Protein AF-A0A6L6QM80-F1 (afdb_monomer_lite)

Organism: NCBI:txid1776165

Radius of gyration: 24.48 Å; chains: 1; bounding box: 72×37×47 Å

Structure (mmCIF, N/CA/C/O backbone):
data_AF-A0A6L6QM80-F1
#
_entry.id   AF-A0A6L6QM80-F1
#
loop_
_atom_site.group_PDB
_atom_site.id
_atom_site.type_symbol
_atom_site.label_atom_id
_atom_site.label_alt_id
_atom_site.label_comp_id
_atom_site.label_asym_id
_atom_site.label_entity_id
_atom_site.label_seq_id
_atom_site.pdbx_PDB_ins_code
_atom_site.Cartn_x
_atom_site.Cartn_y
_atom_site.Cartn_z
_atom_site.occupancy
_atom_site.B_iso_or_equiv
_atom_site.auth_seq_id
_atom_site.auth_comp_id
_atom_site.auth_asym_id
_atom_site.auth_atom_id
_atom_site.pdbx_PDB_model_num
ATOM 1 N N . MET A 1 1 ? -29.386 16.792 0.864 1.00 42.66 1 MET A N 1
ATOM 2 C CA . MET A 1 1 ? -29.378 16.076 2.157 1.00 42.66 1 MET A CA 1
ATOM 3 C C . MET A 1 1 ? -28.065 15.317 2.223 1.00 42.66 1 MET A C 1
ATOM 5 O O . MET A 1 1 ? -27.773 14.631 1.259 1.00 42.66 1 MET A O 1
ATOM 9 N N . LYS A 1 2 ? -27.228 15.514 3.252 1.00 54.84 2 LYS A N 1
ATOM 10 C CA . LYS A 1 2 ? -26.095 14.603 3.492 1.00 54.84 2 LYS A CA 1
ATOM 11 C C . LYS A 1 2 ? -26.708 13.316 4.040 1.00 54.84 2 LYS A C 1
ATOM 13 O O . LYS A 1 2 ? -27.343 13.377 5.090 1.00 54.84 2 LYS A O 1
ATOM 18 N N . ASP A 1 3 ? -26.587 12.210 3.321 1.00 73.56 3 ASP A N 1
ATOM 19 C CA . ASP A 1 3 ? -27.091 10.919 3.782 1.00 73.56 3 ASP A CA 1
ATOM 20 C C . ASP A 1 3 ? -26.286 10.487 5.015 1.00 73.56 3 ASP A C 1
ATOM 22 O O . ASP A 1 3 ? -25.069 10.316 4.954 1.00 73.56 3 ASP A O 1
ATOM 26 N N . ILE A 1 4 ? -26.950 10.394 6.170 1.00 75.38 4 ILE A N 1
ATOM 27 C CA . ILE A 1 4 ? -26.321 9.979 7.427 1.00 75.38 4 ILE A CA 1
ATOM 28 C C . ILE A 1 4 ? -26.466 8.462 7.534 1.00 75.38 4 ILE A C 1
ATOM 30 O O . ILE A 1 4 ? -27.569 7.952 7.722 1.00 75.38 4 ILE A O 1
ATOM 34 N N . ALA A 1 5 ? -25.347 7.748 7.439 1.00 78.69 5 ALA A N 1
ATOM 35 C CA . ALA A 1 5 ? -25.272 6.318 7.719 1.00 78.69 5 ALA A CA 1
ATOM 36 C C . ALA A 1 5 ? -24.813 6.080 9.166 1.00 78.69 5 ALA A C 1
ATOM 38 O O . ALA A 1 5 ? -23.987 6.822 9.698 1.00 78.69 5 ALA A O 1
ATOM 39 N N . THR A 1 6 ? -25.344 5.043 9.816 1.00 86.56 6 THR A N 1
ATOM 40 C CA . THR A 1 6 ? -24.964 4.657 11.185 1.00 86.56 6 THR A CA 1
ATOM 41 C C . THR A 1 6 ? -24.286 3.291 11.169 1.00 86.56 6 THR A C 1
ATOM 43 O O . THR A 1 6 ? -24.799 2.351 10.567 1.00 86.56 6 THR A O 1
ATOM 46 N N . LEU A 1 7 ? -23.140 3.171 11.843 1.00 86.50 7 LEU A N 1
ATOM 47 C CA . LEU A 1 7 ? -22.366 1.934 11.957 1.00 86.50 7 LEU A CA 1
ATOM 48 C C . LEU A 1 7 ? -22.033 1.670 13.428 1.00 86.50 7 LEU A C 1
ATOM 50 O O . LEU A 1 7 ? -21.625 2.579 14.151 1.00 86.50 7 LEU A O 1
ATOM 54 N N . ALA A 1 8 ? -22.170 0.418 13.864 1.00 91.94 8 ALA A N 1
ATOM 55 C CA . ALA A 1 8 ? -21.710 0.003 15.181 1.00 91.94 8 ALA A CA 1
ATOM 56 C C . ALA A 1 8 ? -20.179 -0.120 15.192 1.00 91.94 8 ALA A C 1
ATOM 58 O O . ALA A 1 8 ? -19.606 -0.890 14.422 1.00 91.94 8 ALA A O 1
ATOM 59 N N . ILE A 1 9 ? -19.524 0.609 16.095 1.00 91.19 9 ILE A N 1
ATOM 60 C CA . ILE A 1 9 ? -18.080 0.519 16.335 1.00 91.19 9 ILE A CA 1
ATOM 61 C C . ILE A 1 9 ? -17.809 0.265 17.822 1.00 91.19 9 ILE A C 1
ATOM 63 O O . ILE A 1 9 ? -18.576 0.732 18.670 1.00 91.19 9 ILE A O 1
ATOM 67 N N . PRO A 1 10 ? -16.733 -0.458 18.179 1.00 95.56 10 PRO A N 1
ATOM 68 C CA . PRO A 1 10 ? -16.379 -0.652 19.578 1.00 95.56 10 PRO A CA 1
ATOM 69 C C . PRO A 1 10 ? -16.153 0.684 20.297 1.00 95.56 10 PRO A C 1
ATOM 71 O O . PRO A 1 10 ? -15.456 1.567 19.790 1.00 95.56 10 PRO A O 1
ATOM 74 N N . ALA A 1 11 ? -16.684 0.810 21.517 1.00 91.12 11 ALA A N 1
ATOM 75 C CA . ALA A 1 11 ? -16.616 2.052 22.293 1.00 91.12 11 ALA A CA 1
ATOM 76 C C . ALA A 1 11 ? -15.173 2.552 22.487 1.00 91.12 11 ALA A C 1
ATOM 78 O O . ALA A 1 11 ? -14.902 3.744 22.369 1.00 91.12 11 ALA A O 1
ATOM 79 N N . HIS A 1 12 ? -14.222 1.640 22.706 1.00 95.06 12 HIS A N 1
ATOM 80 C CA . HIS A 1 12 ? -12.813 1.996 22.872 1.00 95.06 12 HIS A CA 1
ATOM 81 C C . HIS A 1 12 ? -12.204 2.635 21.609 1.00 95.06 12 HIS A C 1
ATOM 83 O O . HIS A 1 12 ? -11.349 3.511 21.720 1.00 95.06 12 HIS A O 1
ATOM 89 N N . THR A 1 13 ? -12.639 2.233 20.411 1.00 92.25 13 THR A N 1
ATOM 90 C CA . THR A 1 13 ? -12.170 2.795 19.137 1.00 92.25 13 THR A CA 1
ATOM 91 C C . THR A 1 13 ? -12.682 4.219 18.954 1.00 92.25 13 THR A C 1
ATOM 93 O O . THR A 1 13 ? -11.900 5.109 18.623 1.00 92.25 13 THR A O 1
ATOM 96 N N . LEU A 1 14 ? -13.966 4.451 19.250 1.00 90.19 14 LEU A N 1
ATOM 97 C CA . LEU A 1 14 ? -14.561 5.787 19.227 1.00 90.19 14 LEU A CA 1
ATOM 98 C C . LEU A 1 14 ? -13.867 6.721 20.226 1.00 90.19 14 LEU A C 1
ATOM 100 O O . LEU A 1 14 ? -13.466 7.822 19.858 1.00 90.19 14 LEU A O 1
ATOM 104 N N . CYS A 1 15 ? -13.653 6.265 21.464 1.00 92.19 15 CYS A N 1
ATOM 105 C CA . CYS A 1 15 ? -12.948 7.047 22.479 1.00 92.19 15 CYS A CA 1
ATOM 106 C C . CYS A 1 15 ? -11.548 7.464 22.013 1.00 92.19 15 CYS A C 1
ATOM 108 O O . CYS A 1 15 ? -11.173 8.621 22.185 1.00 92.19 15 CYS A O 1
ATOM 110 N N . ARG A 1 16 ? -10.791 6.558 21.379 1.00 91.31 16 ARG A N 1
ATOM 111 C CA . ARG A 1 16 ? -9.459 6.876 20.838 1.00 91.31 16 ARG A CA 1
ATOM 112 C C . ARG A 1 16 ? -9.510 7.925 19.728 1.00 91.31 16 ARG A C 1
ATOM 114 O O . ARG A 1 16 ? -8.665 8.814 19.715 1.00 91.31 16 ARG A O 1
ATOM 121 N N . LEU A 1 17 ? -10.488 7.842 18.823 1.00 87.75 17 LEU A N 1
ATOM 122 C CA . LEU A 1 17 ? -10.660 8.823 17.746 1.00 87.75 17 LEU A CA 1
ATOM 123 C C . LEU A 1 17 ? -10.981 10.218 18.304 1.00 87.75 17 LEU A C 1
ATOM 125 O O . LEU A 1 17 ? -10.388 11.205 17.880 1.00 87.75 17 LEU A O 1
ATOM 129 N N . LEU A 1 18 ? -11.871 10.291 19.297 1.00 88.19 18 LEU A N 1
ATOM 130 C CA . LEU A 1 18 ? -12.241 11.547 19.957 1.00 88.19 18 LEU A CA 1
ATOM 131 C C . LEU A 1 18 ? -11.075 12.155 20.746 1.00 88.19 18 LEU A C 1
ATOM 133 O O . LEU A 1 18 ? -10.856 13.362 20.692 1.00 88.19 18 LEU A O 1
ATOM 137 N N . GLN A 1 19 ? -10.300 11.323 21.448 1.00 88.81 19 GLN A N 1
ATOM 138 C CA . GLN A 1 19 ? -9.086 11.760 22.144 1.00 88.81 19 GLN A CA 1
ATOM 139 C C . GLN A 1 19 ? -8.052 12.324 21.168 1.00 88.81 19 GLN A C 1
ATOM 141 O O . GLN A 1 19 ? -7.466 13.368 21.446 1.00 88.81 19 GLN A O 1
ATOM 146 N N . TYR A 1 20 ? -7.861 11.663 20.024 1.00 84.88 20 TYR A N 1
ATOM 147 C CA . TYR A 1 20 ? -6.971 12.132 18.967 1.00 84.88 20 TYR A CA 1
ATOM 148 C C . TYR A 1 20 ? -7.423 13.489 18.407 1.00 84.88 20 TYR A C 1
ATOM 150 O O . TYR A 1 20 ? -6.633 14.429 18.379 1.00 84.88 20 TYR A O 1
ATOM 158 N N . ALA A 1 21 ? -8.705 13.625 18.056 1.00 82.31 21 ALA A N 1
ATOM 159 C CA . ALA A 1 21 ? -9.275 14.875 17.548 1.00 82.31 21 ALA A CA 1
ATOM 160 C C . ALA A 1 21 ? -9.079 16.048 18.527 1.00 82.31 21 ALA A C 1
ATOM 162 O O . ALA A 1 21 ? -8.679 17.145 18.138 1.00 82.31 21 ALA A O 1
ATOM 163 N N . ASN A 1 22 ? -9.310 15.794 19.819 1.00 81.69 22 ASN A N 1
ATOM 164 C CA . ASN A 1 22 ? -9.163 16.792 20.874 1.00 81.69 22 ASN A CA 1
ATOM 165 C C . ASN A 1 22 ? -7.695 17.189 21.115 1.00 81.69 22 ASN A C 1
ATOM 167 O O . ASN A 1 22 ? -7.399 18.359 21.342 1.00 81.69 22 ASN A O 1
ATOM 171 N N . ALA A 1 23 ? -6.768 16.227 21.057 1.00 78.50 23 ALA A N 1
ATOM 172 C CA . ALA A 1 23 ? -5.342 16.469 21.282 1.00 78.50 23 ALA A CA 1
ATOM 173 C C . ALA A 1 23 ? -4.687 17.289 20.160 1.00 78.50 23 ALA A C 1
ATOM 175 O O . ALA A 1 23 ? -3.745 18.036 20.416 1.00 78.50 23 ALA A O 1
ATOM 176 N N . HIS A 1 24 ? -5.185 17.162 18.931 1.00 68.81 24 HIS A N 1
ATOM 177 C CA . HIS A 1 24 ? -4.591 17.786 17.752 1.00 68.81 24 HIS A CA 1
ATOM 178 C C . HIS A 1 24 ? -5.297 19.076 17.302 1.00 68.81 24 HIS A C 1
ATOM 180 O O . HIS A 1 24 ? -4.966 19.563 16.224 1.00 68.81 24 HIS A O 1
ATOM 186 N N . GLN A 1 25 ? -6.249 19.614 18.091 1.00 60.53 25 GLN A N 1
ATOM 187 C CA . GLN A 1 25 ? -7.096 20.774 17.731 1.00 60.53 25 GLN A CA 1
ATOM 188 C C . GLN A 1 25 ? -7.542 20.721 16.264 1.00 60.53 25 GLN A C 1
ATOM 190 O O . GLN A 1 25 ? -7.453 21.698 15.523 1.00 60.53 25 GLN A O 1
ATOM 195 N N . THR A 1 26 ? -7.908 19.525 15.807 1.00 54.50 26 THR A N 1
ATOM 196 C CA . THR A 1 26 ? -8.044 19.278 14.378 1.00 54.50 26 THR A CA 1
ATOM 197 C C . THR A 1 26 ? -9.351 19.910 13.914 1.00 54.50 26 THR A C 1
ATOM 199 O O . THR A 1 26 ? -10.406 19.626 14.473 1.00 54.50 26 THR A O 1
ATOM 202 N N . GLU A 1 27 ? -9.275 20.773 12.901 1.00 56.38 27 GLU A N 1
ATOM 203 C CA . GLU A 1 27 ? -10.439 21.430 12.292 1.00 56.38 27 GLU A CA 1
ATOM 204 C C . GLU A 1 27 ? -11.566 20.484 11.814 1.00 56.38 27 GLU A C 1
ATOM 206 O O . GLU A 1 27 ? -12.721 20.912 11.849 1.00 56.38 27 GLU A O 1
ATOM 211 N N . PRO A 1 28 ? -11.319 19.212 11.424 1.00 60.69 28 PRO A N 1
ATOM 212 C CA . PRO A 1 28 ? -12.383 18.282 11.092 1.00 60.69 28 PRO A CA 1
ATOM 213 C C . PRO A 1 28 ? -13.062 17.703 12.335 1.00 60.69 28 PRO A C 1
ATOM 215 O O . PRO A 1 28 ? -12.421 17.228 13.277 1.00 60.69 28 PRO A O 1
ATOM 218 N N . CYS A 1 29 ? -14.391 17.647 12.297 1.00 74.19 29 CYS A N 1
ATOM 219 C CA . CYS A 1 29 ? -15.178 16.982 13.331 1.00 74.19 29 CYS A CA 1
ATOM 220 C C . CYS A 1 29 ? -14.912 15.461 13.356 1.00 74.19 29 CYS A C 1
ATOM 222 O O . CYS A 1 29 ? -14.429 14.865 12.392 1.00 74.19 29 CYS A O 1
ATOM 224 N N . ALA A 1 30 ? -15.291 14.784 14.444 1.00 79.38 30 ALA A N 1
ATOM 225 C CA . ALA A 1 30 ? -15.078 13.339 14.598 1.00 79.38 30 ALA A CA 1
ATOM 226 C C . ALA A 1 30 ? -15.645 12.492 13.438 1.00 79.38 30 ALA A C 1
ATOM 228 O O . ALA A 1 30 ? -15.072 11.460 13.093 1.00 79.38 30 ALA A O 1
ATOM 229 N N . GLY A 1 31 ? -16.748 12.932 12.822 1.00 81.44 31 GLY A N 1
ATOM 230 C CA . GLY A 1 31 ? -17.333 12.269 11.654 1.00 81.44 31 GLY A CA 1
ATOM 231 C C . GLY A 1 31 ? -16.477 12.398 10.392 1.00 81.44 31 GLY A C 1
ATOM 232 O O . GLY A 1 31 ? -16.368 11.442 9.632 1.00 81.44 31 GLY A O 1
ATOM 233 N N . GLU A 1 32 ? -15.820 13.538 10.191 1.00 79.06 32 GLU A N 1
ATOM 234 C CA . GLU A 1 32 ? -14.907 13.751 9.062 1.00 79.06 32 GLU A CA 1
ATOM 235 C C . GLU A 1 32 ? -13.612 12.960 9.245 1.00 79.06 32 GLU A C 1
ATOM 237 O O . GLU A 1 32 ? -13.150 12.326 8.303 1.00 79.06 32 GLU A O 1
ATOM 242 N N . LEU A 1 33 ? -13.078 12.893 10.468 1.00 83.38 33 LEU A N 1
ATOM 243 C CA . LEU A 1 33 ? -11.944 12.017 10.780 1.00 83.38 33 LEU A CA 1
ATOM 244 C C . LEU A 1 33 ? -12.281 10.537 10.569 1.00 83.38 33 LEU A C 1
ATOM 246 O O . LEU A 1 33 ? -11.450 9.782 10.067 1.00 83.38 33 LEU A O 1
ATOM 250 N N . ALA A 1 34 ? -13.497 10.117 10.930 1.00 87.62 34 ALA A N 1
ATOM 251 C CA . ALA A 1 34 ? -13.964 8.762 10.667 1.00 87.62 34 ALA A CA 1
ATOM 252 C C . ALA A 1 34 ? -14.081 8.491 9.160 1.00 87.62 34 ALA A C 1
ATOM 254 O O . ALA A 1 34 ? -13.630 7.444 8.705 1.00 87.62 34 ALA A O 1
ATOM 255 N N . ALA A 1 35 ? -14.625 9.437 8.389 1.00 84.38 35 ALA A N 1
ATOM 256 C CA . ALA A 1 35 ? -14.701 9.330 6.935 1.00 84.38 35 ALA A CA 1
ATOM 257 C C . ALA A 1 35 ? -13.304 9.222 6.309 1.00 84.38 35 ALA A C 1
ATOM 259 O O . ALA A 1 35 ? -13.060 8.282 5.566 1.00 84.38 35 ALA A O 1
ATOM 260 N N . ILE A 1 36 ? -12.360 10.093 6.688 1.00 82.56 36 ILE A N 1
ATOM 261 C CA . ILE A 1 36 ? -10.962 10.023 6.230 1.00 82.56 36 ILE A CA 1
ATOM 262 C C . ILE A 1 36 ? -10.354 8.660 6.570 1.00 82.56 36 ILE A C 1
ATOM 264 O O . ILE A 1 36 ? -9.762 8.027 5.709 1.00 82.56 36 ILE A O 1
ATOM 268 N N . ALA A 1 37 ? -10.521 8.168 7.800 1.00 85.75 37 ALA A N 1
ATOM 269 C CA . ALA A 1 37 ? -9.978 6.872 8.198 1.00 85.75 37 ALA A CA 1
ATOM 270 C C . ALA A 1 37 ? -10.577 5.696 7.405 1.00 85.75 37 ALA A C 1
ATOM 272 O O . ALA A 1 37 ? -9.860 4.739 7.105 1.00 85.75 37 ALA A O 1
ATOM 273 N N . ILE A 1 38 ? -11.874 5.756 7.084 1.00 87.69 38 ILE A N 1
ATOM 274 C CA . ILE A 1 38 ? -12.569 4.748 6.276 1.00 87.69 38 ILE A CA 1
ATOM 275 C C . ILE A 1 38 ? -12.103 4.822 4.823 1.00 87.69 38 ILE A C 1
ATOM 277 O O . ILE A 1 38 ? -11.748 3.785 4.280 1.00 87.69 38 ILE A O 1
ATOM 281 N N . GLU A 1 39 ? -12.033 6.010 4.225 1.00 83.81 39 GLU A N 1
ATOM 282 C CA . GLU A 1 39 ? -11.549 6.214 2.854 1.00 83.81 39 GLU A CA 1
ATOM 283 C C . GLU A 1 39 ? -10.074 5.821 2.714 1.00 83.81 39 GLU A C 1
AT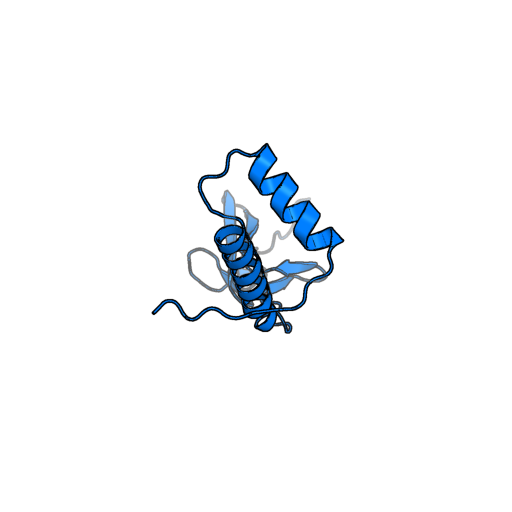OM 285 O O . GLU A 1 39 ? -9.713 5.105 1.796 1.00 83.81 39 GLU A O 1
ATOM 290 N N . GLU A 1 40 ? -9.213 6.170 3.670 1.00 80.31 40 GLU A N 1
ATOM 291 C CA . GLU A 1 40 ? -7.813 5.721 3.716 1.00 80.31 40 GLU A CA 1
ATOM 292 C C . GLU A 1 40 ? -7.698 4.204 3.898 1.00 80.31 40 GLU A C 1
ATOM 294 O O . GLU A 1 40 ? -6.768 3.553 3.413 1.00 80.31 40 GLU A O 1
ATOM 299 N N . TRP A 1 41 ? -8.617 3.597 4.649 1.00 86.94 41 TRP A N 1
ATOM 300 C CA . TRP A 1 41 ? -8.677 2.146 4.755 1.00 86.94 41 TRP A CA 1
ATOM 301 C C . TRP A 1 41 ? -9.175 1.506 3.459 1.00 86.94 41 TRP A C 1
ATOM 303 O O . TRP A 1 41 ? -8.582 0.515 3.051 1.00 86.94 41 TRP A O 1
ATOM 313 N N . LEU A 1 42 ? -10.186 2.073 2.800 1.00 83.38 42 LEU A N 1
ATOM 314 C CA . LEU A 1 42 ? -10.722 1.608 1.522 1.00 83.38 42 LEU A CA 1
ATOM 315 C C . LEU A 1 42 ? -9.712 1.795 0.400 1.00 83.38 42 LEU A C 1
ATOM 317 O O . LEU A 1 42 ? -9.430 0.833 -0.285 1.00 83.38 42 LEU A O 1
ATOM 321 N N . ALA A 1 43 ? -9.061 2.946 0.273 1.00 76.62 43 ALA A N 1
ATOM 322 C CA . ALA A 1 43 ? -7.991 3.180 -0.692 1.00 76.62 43 ALA A CA 1
ATOM 323 C C . ALA A 1 43 ? -6.841 2.183 -0.502 1.00 76.62 43 ALA A C 1
ATOM 325 O O . ALA A 1 43 ? -6.318 1.632 -1.472 1.00 76.62 43 ALA A O 1
ATOM 326 N N . ARG A 1 44 ? -6.488 1.867 0.754 1.00 74.81 44 ARG A N 1
ATOM 327 C CA . ARG A 1 44 ? -5.570 0.760 1.043 1.00 74.81 44 ARG A CA 1
ATOM 328 C C . ARG A 1 44 ? -6.180 -0.582 0.674 1.00 74.81 44 ARG A C 1
ATOM 330 O O . ARG A 1 44 ? -5.480 -1.363 0.064 1.00 74.81 44 ARG A O 1
ATOM 337 N N . ALA A 1 45 ? -7.431 -0.875 1.007 1.00 74.62 45 ALA A N 1
ATOM 338 C CA . ALA A 1 45 ? -8.083 -2.159 0.742 1.00 74.62 45 ALA A CA 1
ATOM 339 C C . ALA A 1 45 ? -8.342 -2.410 -0.754 1.00 74.62 45 ALA A C 1
ATOM 341 O O . ALA A 1 45 ? -8.250 -3.546 -1.201 1.00 74.62 45 ALA A O 1
ATOM 342 N N . GLU A 1 46 ? -8.601 -1.369 -1.536 1.00 71.81 46 GLU A N 1
ATOM 343 C CA . GLU A 1 46 ? -8.821 -1.360 -2.982 1.00 71.81 46 GLU A CA 1
ATOM 344 C C . GLU A 1 46 ? -7.482 -1.363 -3.721 1.00 71.81 46 GLU A C 1
ATOM 346 O O . GLU A 1 46 ? -7.275 -2.184 -4.617 1.00 71.81 46 GLU A O 1
ATOM 351 N N . GLY A 1 47 ? -6.510 -0.578 -3.244 1.00 54.06 47 GLY A N 1
ATOM 352 C CA . GLY A 1 47 ? -5.100 -0.715 -3.612 1.00 54.06 47 GLY A CA 1
ATOM 353 C C . GLY A 1 47 ? -4.527 -2.094 -3.257 1.00 54.06 47 GLY A C 1
ATOM 354 O O . GLY A 1 47 ? -3.644 -2.588 -3.949 1.00 54.06 47 GLY A O 1
ATOM 355 N N . VAL A 1 48 ? -5.084 -2.770 -2.243 1.00 49.31 48 VAL A N 1
ATOM 356 C CA . VAL A 1 48 ? -4.739 -4.134 -1.800 1.00 49.31 48 VAL A CA 1
ATOM 357 C C . VAL A 1 48 ? -5.627 -5.204 -2.452 1.00 49.31 48 VAL A C 1
ATOM 359 O O . VAL A 1 48 ? -5.210 -6.359 -2.540 1.00 49.31 48 VAL A O 1
ATOM 362 N N . SER A 1 49 ? -6.759 -4.857 -3.063 1.00 43.66 49 SER A N 1
ATOM 363 C CA . SER A 1 49 ? -7.498 -5.776 -3.939 1.00 43.66 49 SER A CA 1
ATOM 364 C C . SER A 1 49 ? -6.778 -5.965 -5.281 1.00 43.66 49 SER A C 1
ATOM 366 O O . SER A 1 49 ? -6.945 -7.004 -5.921 1.00 43.66 49 SER A O 1
ATOM 368 N N . ALA A 1 50 ? -5.889 -5.040 -5.662 1.00 47.03 50 ALA A N 1
ATOM 369 C CA . ALA A 1 50 ? -4.866 -5.273 -6.684 1.00 47.03 50 ALA A CA 1
ATOM 370 C C . ALA A 1 50 ? -3.652 -6.075 -6.158 1.00 47.03 50 ALA A C 1
ATOM 372 O O . ALA A 1 50 ? -2.899 -6.649 -6.943 1.00 47.03 50 ALA A O 1
ATOM 373 N N . THR A 1 51 ? -3.480 -6.206 -4.836 1.00 43.19 51 THR A N 1
ATOM 374 C CA . THR A 1 51 ? -2.391 -7.002 -4.230 1.00 43.19 51 THR A CA 1
ATOM 375 C C . THR A 1 51 ? -2.719 -8.482 -4.038 1.00 43.19 51 THR A C 1
ATOM 377 O O . THR A 1 51 ? -1.963 -9.206 -3.381 1.00 43.19 51 THR A O 1
ATOM 380 N N . ARG A 1 52 ? -3.728 -9.017 -4.742 1.00 43.50 52 ARG A N 1
ATOM 381 C CA . ARG A 1 52 ? -3.611 -10.405 -5.209 1.00 43.50 52 ARG A CA 1
ATOM 382 C C . ARG A 1 52 ? -2.521 -10.457 -6.287 1.00 43.50 52 ARG A C 1
ATOM 384 O O . ARG A 1 52 ? -2.811 -10.600 -7.464 1.00 43.50 52 ARG A O 1
ATOM 391 N N . ILE A 1 53 ? -1.266 -10.356 -5.850 1.00 47.88 53 ILE A N 1
ATOM 392 C CA . ILE A 1 53 ? -0.093 -10.980 -6.465 1.00 47.88 53 ILE A CA 1
ATOM 393 C C . ILE A 1 53 ? -0.085 -10.854 -7.997 1.00 47.88 53 ILE A C 1
ATOM 395 O O . ILE A 1 53 ? -0.048 -11.845 -8.721 1.00 47.88 53 ILE A O 1
ATOM 399 N N . ARG A 1 54 ? -0.039 -9.630 -8.511 1.00 47.81 54 ARG A N 1
ATOM 400 C CA . ARG A 1 54 ? 0.946 -9.389 -9.558 1.00 47.81 54 ARG A CA 1
ATOM 401 C C . ARG A 1 54 ? 2.134 -8.758 -8.867 1.00 47.81 54 ARG A C 1
ATOM 403 O O . ARG A 1 54 ? 2.210 -7.548 -8.712 1.00 47.81 54 ARG A O 1
ATOM 410 N N . ARG A 1 55 ? 3.013 -9.610 -8.328 1.00 63.00 55 ARG A N 1
AT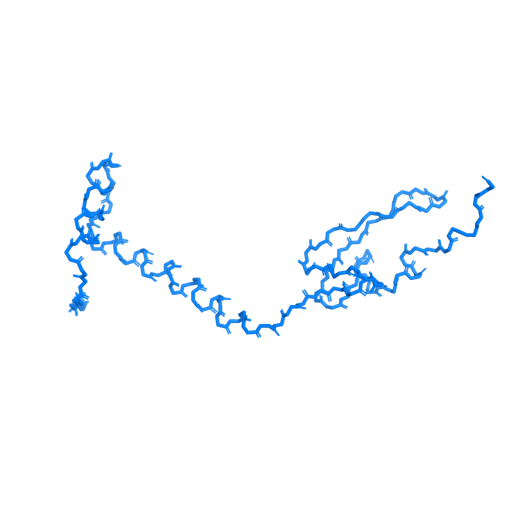OM 411 C CA . ARG A 1 55 ? 4.356 -9.182 -7.927 1.00 63.00 55 ARG A CA 1
ATOM 412 C C . ARG A 1 55 ? 5.095 -8.889 -9.224 1.00 63.00 55 ARG A C 1
ATOM 414 O O . ARG A 1 55 ? 5.860 -9.726 -9.686 1.00 63.00 55 A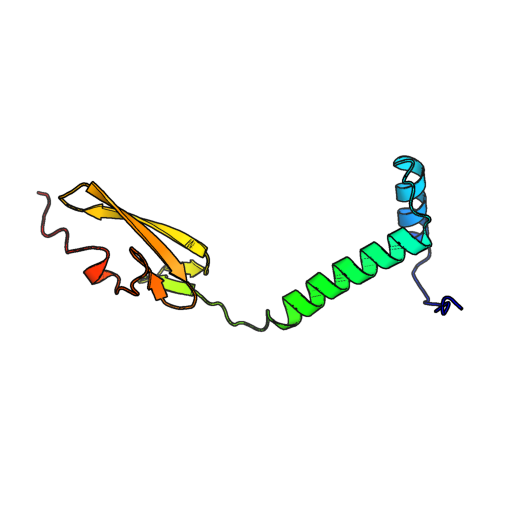RG A O 1
ATOM 421 N N . HIS A 1 56 ? 4.751 -7.765 -9.838 1.00 74.88 56 HIS A N 1
ATOM 422 C CA . HIS A 1 56 ? 5.489 -7.257 -10.965 1.00 74.88 56 HIS A CA 1
ATOM 423 C C . HIS A 1 56 ? 6.892 -6.948 -10.475 1.00 74.88 56 HIS A C 1
ATOM 425 O O . HIS A 1 56 ? 7.106 -6.404 -9.384 1.00 74.88 56 HIS A O 1
ATOM 431 N N . GLY A 1 57 ? 7.846 -7.473 -11.214 1.00 82.88 57 GLY A N 1
ATOM 432 C CA . GLY A 1 57 ? 9.235 -7.423 -10.842 1.00 82.88 57 GLY A CA 1
ATOM 433 C C . GLY A 1 57 ? 10.055 -8.382 -11.675 1.00 82.88 57 GLY A C 1
ATOM 434 O O . GLY A 1 57 ? 9.547 -9.253 -12.381 1.00 82.88 57 GLY A O 1
ATOM 435 N N . TYR A 1 58 ? 11.363 -8.233 -11.569 1.00 88.12 58 TYR A N 1
ATOM 436 C CA . TYR A 1 58 ? 12.306 -9.005 -12.347 1.00 88.12 58 TYR A CA 1
ATOM 437 C C . TYR A 1 58 ? 13.038 -10.005 -11.453 1.00 88.12 58 TYR A C 1
ATOM 439 O O . TYR A 1 58 ? 13.700 -9.628 -10.485 1.00 88.12 58 TYR A O 1
ATOM 447 N N . GLN A 1 59 ? 12.960 -11.297 -11.779 1.00 89.94 59 GLN A N 1
ATOM 448 C CA . GLN A 1 59 ? 13.770 -12.317 -11.115 1.00 89.94 59 GLN A CA 1
ATOM 449 C C . GLN A 1 59 ? 15.181 -12.311 -11.714 1.00 89.94 59 GLN A C 1
ATOM 451 O O . GLN A 1 59 ? 15.433 -12.888 -12.773 1.00 89.94 59 GLN A O 1
ATOM 456 N N . TRP A 1 60 ? 16.131 -11.691 -11.016 1.00 87.38 60 TRP A N 1
ATOM 457 C CA . TRP A 1 60 ? 17.533 -11.707 -11.405 1.00 87.38 60 TRP A CA 1
ATOM 458 C C . TRP A 1 60 ? 18.277 -12.828 -10.679 1.00 87.38 60 TRP A C 1
ATOM 460 O O . TRP A 1 60 ? 18.681 -12.699 -9.523 1.00 87.38 60 TRP A O 1
ATOM 470 N N . LYS A 1 61 ? 18.517 -13.939 -11.389 1.00 84.88 61 LYS A N 1
ATOM 471 C CA . LYS A 1 61 ? 19.127 -15.153 -10.817 1.00 84.88 61 LYS A CA 1
ATOM 472 C C . LYS A 1 61 ? 18.311 -15.613 -9.596 1.00 84.88 61 LYS A C 1
ATOM 474 O O . LYS A 1 61 ? 17.166 -16.030 -9.747 1.00 84.88 61 LYS A O 1
ATOM 479 N N . THR A 1 62 ? 18.874 -15.528 -8.393 1.00 86.94 62 THR A N 1
ATOM 480 C CA . THR A 1 62 ? 18.239 -15.927 -7.128 1.00 86.94 62 THR A CA 1
ATOM 481 C C . THR A 1 62 ? 17.589 -14.762 -6.378 1.00 86.94 62 THR A C 1
ATOM 483 O O . THR A 1 62 ? 17.000 -14.984 -5.324 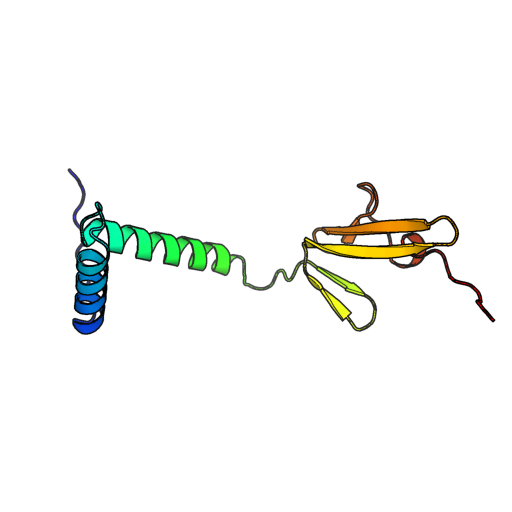1.00 86.94 62 THR A O 1
ATOM 486 N N . VAL A 1 63 ? 17.666 -13.536 -6.903 1.00 87.38 63 VAL A N 1
ATOM 487 C CA . VAL A 1 63 ? 17.138 -12.327 -6.261 1.00 87.38 63 VAL A CA 1
ATOM 488 C C . VAL A 1 63 ? 15.913 -11.834 -7.021 1.00 87.38 63 VAL A C 1
ATOM 490 O O . VAL A 1 63 ? 15.969 -11.618 -8.229 1.00 87.38 63 VAL A O 1
ATOM 493 N N . PHE A 1 64 ? 14.808 -11.636 -6.306 1.00 88.81 64 PHE A N 1
ATOM 494 C CA . PHE A 1 64 ? 13.627 -10.977 -6.851 1.00 88.81 64 PHE A CA 1
ATOM 495 C C . PHE A 1 64 ? 13.749 -9.465 -6.665 1.00 88.81 64 PHE A C 1
ATOM 497 O O . PHE A 1 64 ? 13.983 -8.998 -5.550 1.00 88.81 64 PHE A O 1
ATOM 504 N N . LEU A 1 65 ? 13.580 -8.715 -7.749 1.00 90.69 65 LEU A N 1
ATOM 505 C CA . LEU A 1 65 ? 13.630 -7.259 -7.762 1.00 90.69 65 LEU A CA 1
ATOM 506 C C . LEU A 1 65 ? 12.213 -6.730 -7.985 1.00 90.69 65 LEU A C 1
ATOM 508 O O . LEU A 1 65 ? 11.688 -6.905 -9.085 1.00 90.69 65 LEU A O 1
ATOM 512 N N . PRO A 1 66 ? 11.578 -6.114 -6.976 1.00 89.50 66 PRO A N 1
ATOM 513 C CA . PRO A 1 66 ? 10.258 -5.518 -7.144 1.00 89.50 66 PRO A CA 1
ATOM 514 C C . PRO A 1 66 ? 10.248 -4.439 -8.233 1.00 89.50 66 PRO A C 1
ATOM 516 O O . PRO A 1 66 ? 11.260 -3.767 -8.454 1.00 89.50 66 PRO A O 1
ATOM 519 N N . GLU A 1 67 ? 9.103 -4.238 -8.877 1.00 87.50 67 GLU A N 1
ATOM 520 C CA . GLU A 1 67 ? 8.864 -3.066 -9.724 1.00 87.50 67 GLU A CA 1
ATOM 521 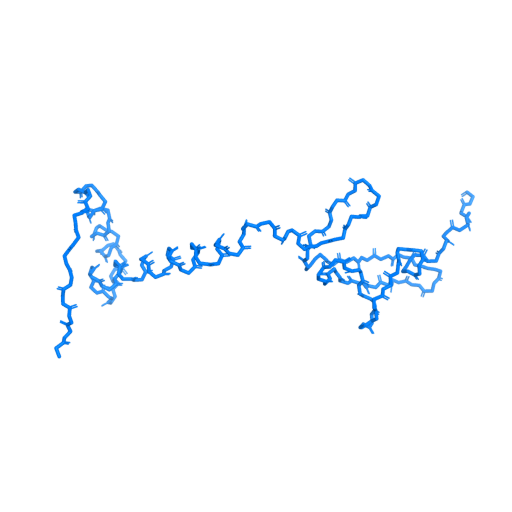C C . GLU A 1 67 ? 9.244 -1.755 -9.002 1.00 87.50 67 GLU A C 1
ATOM 523 O O . GLU A 1 67 ? 9.060 -1.619 -7.790 1.00 87.50 67 GLU A O 1
ATOM 528 N N . GLY A 1 68 ? 9.850 -0.818 -9.737 1.00 85.31 68 GLY A N 1
ATOM 529 C CA . GLY A 1 68 ? 10.444 0.420 -9.219 1.00 85.31 68 GLY A CA 1
ATOM 530 C C . GLY A 1 68 ? 11.871 0.269 -8.675 1.00 85.31 68 GLY A C 1
ATOM 531 O O . GLY A 1 68 ? 12.495 1.255 -8.280 1.00 85.31 68 GLY A O 1
ATOM 532 N N . THR A 1 69 ? 12.434 -0.947 -8.649 1.00 91.19 69 THR A N 1
ATOM 533 C CA . THR A 1 69 ? 13.835 -1.138 -8.243 1.00 91.19 69 THR A CA 1
ATOM 534 C C . THR A 1 69 ? 14.776 -0.466 -9.239 1.00 91.19 69 THR A C 1
ATOM 536 O O . THR A 1 69 ? 14.801 -0.820 -10.419 1.00 91.19 69 THR A O 1
ATOM 539 N N . GLN A 1 70 ? 15.612 0.449 -8.744 1.00 91.69 70 GLN A N 1
ATOM 540 C CA . GLN A 1 70 ? 16.689 1.051 -9.523 1.00 91.69 70 GLN A CA 1
ATOM 541 C C . GLN A 1 70 ? 17.951 0.190 -9.474 1.00 91.69 70 GLN A C 1
ATOM 543 O O . GLN A 1 70 ? 18.449 -0.190 -8.413 1.00 91.69 70 GLN A O 1
ATOM 548 N N . LEU A 1 71 ? 18.486 -0.092 -10.651 1.00 89.38 71 LEU A N 1
ATOM 549 C CA . LEU A 1 71 ? 19.669 -0.898 -10.877 1.00 89.38 71 LEU A CA 1
ATOM 550 C C . LEU A 1 71 ? 20.809 -0.006 -11.346 1.00 89.38 71 LEU A C 1
ATOM 552 O O . LEU A 1 71 ? 20.641 0.820 -12.240 1.00 89.38 71 LEU A O 1
ATOM 556 N N . ARG A 1 72 ? 21.995 -0.219 -10.777 1.00 88.94 72 ARG A N 1
ATOM 557 C CA . ARG A 1 72 ? 23.240 0.403 -11.227 1.00 88.94 72 ARG A CA 1
ATOM 558 C C . ARG A 1 72 ? 24.255 -0.687 -11.529 1.00 88.94 72 ARG A C 1
ATOM 560 O O . ARG A 1 72 ? 24.648 -1.426 -10.630 1.00 88.94 72 ARG A O 1
ATOM 567 N N . ALA A 1 73 ? 24.697 -0.757 -12.775 1.00 83.62 73 ALA A N 1
ATOM 568 C CA . ALA A 1 73 ? 25.775 -1.630 -13.212 1.00 83.62 73 ALA A CA 1
ATOM 569 C C . ALA A 1 73 ? 27.012 -0.799 -13.568 1.00 83.62 73 ALA A C 1
ATOM 571 O O . ALA A 1 73 ? 26.904 0.342 -14.009 1.00 83.62 73 ALA A O 1
ATOM 572 N N . TRP A 1 74 ? 28.196 -1.372 -13.377 1.00 79.38 74 TRP A N 1
ATOM 573 C CA . TRP A 1 74 ? 29.449 -0.798 -13.861 1.00 79.38 74 TRP A CA 1
ATOM 574 C C . TRP A 1 74 ? 29.888 -1.555 -15.109 1.00 79.38 74 TRP A C 1
ATOM 576 O O . TRP A 1 74 ? 30.066 -2.774 -15.069 1.00 79.38 74 TRP A O 1
ATOM 586 N N . ASN A 1 75 ? 30.065 -0.841 -16.214 1.00 70.38 75 ASN A N 1
ATOM 587 C CA . ASN A 1 75 ? 30.637 -1.363 -17.446 1.00 70.38 75 ASN A CA 1
ATOM 588 C C . ASN A 1 75 ? 32.019 -0.722 -17.693 1.00 70.38 75 ASN A C 1
ATOM 590 O O . ASN A 1 75 ? 32.456 0.156 -16.952 1.00 70.38 75 ASN A O 1
ATOM 594 N N . ARG A 1 76 ? 32.735 -1.163 -18.738 1.00 66.19 76 ARG A N 1
ATOM 595 C CA . ARG A 1 76 ? 34.078 -0.637 -19.073 1.00 66.19 76 ARG A CA 1
ATOM 596 C C . ARG A 1 76 ? 34.102 0.868 -19.389 1.00 66.19 76 ARG A C 1
ATOM 598 O O . ARG A 1 76 ? 35.177 1.452 -19.406 1.00 66.19 76 ARG A O 1
ATOM 605 N N . ILE A 1 77 ? 32.945 1.467 -19.669 1.00 67.94 77 ILE A N 1
ATOM 606 C CA . ILE A 1 77 ? 32.780 2.849 -20.134 1.00 67.94 77 ILE A CA 1
ATOM 607 C C . ILE A 1 77 ? 32.198 3.742 -19.009 1.00 67.94 77 ILE A C 1
ATOM 609 O O . ILE A 1 77 ? 32.253 4.964 -19.111 1.00 67.94 77 ILE A O 1
ATOM 613 N N . GLY A 1 78 ? 31.698 3.165 -17.906 1.00 78.12 78 GLY A N 1
ATOM 614 C CA . GLY A 1 78 ? 31.174 3.884 -16.741 1.00 78.12 78 GLY A CA 1
ATOM 615 C C . GLY A 1 78 ? 29.990 3.190 -16.054 1.00 78.12 78 GLY A C 1
ATOM 616 O O . GLY A 1 78 ? 29.813 1.974 -16.136 1.00 78.12 78 GLY A O 1
ATOM 617 N N . PHE A 1 79 ? 29.161 3.971 -15.354 1.00 84.00 79 PHE A N 1
ATOM 618 C CA . PHE A 1 79 ? 27.923 3.475 -14.740 1.00 84.00 79 PHE A CA 1
ATOM 619 C C . PHE A 1 79 ? 26.773 3.442 -15.756 1.00 84.00 79 PHE A C 1
ATOM 621 O O . PHE A 1 79 ? 26.505 4.436 -16.428 1.00 84.00 79 PHE A O 1
ATOM 628 N N . ALA A 1 80 ? 26.051 2.326 -15.802 1.00 85.00 80 ALA A N 1
ATOM 629 C CA . ALA A 1 80 ? 24.767 2.187 -16.476 1.00 85.00 80 ALA A CA 1
ATOM 630 C C . ALA A 1 80 ? 23.646 2.061 -15.436 1.00 85.00 80 ALA A C 1
ATOM 632 O O . ALA A 1 80 ? 23.818 1.403 -14.407 1.00 85.00 80 ALA A O 1
ATOM 633 N N . TYR A 1 81 ? 22.498 2.678 -15.714 1.00 89.69 81 TYR A N 1
ATOM 634 C CA . TYR A 1 81 ? 21.339 2.694 -14.822 1.00 89.69 81 TYR A CA 1
ATOM 635 C C . TYR A 1 81 ? 20.124 2.088 -15.507 1.00 89.69 81 TYR A C 1
ATOM 637 O O . TYR A 1 81 ? 19.859 2.405 -16.663 1.00 89.69 81 TYR A O 1
ATOM 645 N N . ALA A 1 82 ? 19.380 1.248 -14.806 1.00 91.06 82 ALA A N 1
ATOM 646 C CA . ALA A 1 82 ? 18.116 0.707 -15.283 1.00 91.06 82 ALA A CA 1
ATOM 647 C C . ALA A 1 82 ? 17.072 0.726 -14.171 1.00 91.06 82 ALA A C 1
ATOM 649 O O . ALA A 1 82 ? 17.407 0.860 -12.997 1.00 91.06 82 ALA A O 1
ATOM 650 N N . GLU A 1 83 ? 15.815 0.567 -14.545 1.00 92.69 83 GLU A N 1
ATOM 651 C CA . GLU A 1 83 ? 14.692 0.460 -13.623 1.00 92.69 83 GLU A CA 1
ATOM 652 C C . GLU A 1 83 ? 13.894 -0.799 -13.945 1.00 92.69 83 GLU A C 1
ATOM 654 O O . GLU A 1 83 ? 13.772 -1.186 -15.107 1.00 92.69 83 GLU A O 1
ATOM 659 N N . VAL A 1 84 ? 13.372 -1.462 -12.919 1.00 91.88 84 VAL A N 1
ATOM 660 C CA . VAL A 1 84 ? 12.433 -2.565 -13.110 1.00 91.88 84 VAL A CA 1
ATOM 661 C C . VAL A 1 84 ? 11.036 -1.992 -13.332 1.00 91.88 84 VAL A C 1
ATOM 663 O O . VAL A 1 84 ? 10.472 -1.404 -12.415 1.00 91.88 84 VAL A O 1
ATOM 666 N N . ILE A 1 85 ? 10.480 -2.182 -14.529 1.00 87.50 85 ILE A N 1
ATOM 667 C CA . ILE A 1 85 ? 9.122 -1.753 -14.902 1.00 87.50 85 ILE A CA 1
ATOM 668 C C . ILE A 1 85 ? 8.346 -2.993 -15.339 1.00 87.50 85 ILE A C 1
ATOM 670 O O . ILE A 1 85 ? 8.770 -3.701 -16.260 1.00 87.50 85 ILE A O 1
ATOM 674 N N . GLY A 1 86 ? 7.225 -3.282 -14.677 1.00 88.31 86 GLY A N 1
ATOM 675 C CA . GLY A 1 86 ? 6.553 -4.569 -14.820 1.00 88.31 86 GLY A CA 1
ATOM 676 C C . GLY A 1 86 ? 7.512 -5.731 -14.536 1.00 88.31 86 GLY A C 1
ATOM 677 O O . GLY A 1 86 ? 8.181 -5.767 -13.505 1.00 88.31 86 GLY A O 1
ATOM 678 N N . ASP A 1 87 ? 7.632 -6.650 -15.497 1.00 89.56 87 ASP A N 1
ATOM 679 C CA . ASP A 1 87 ? 8.485 -7.843 -15.403 1.00 89.56 87 ASP A CA 1
ATOM 680 C C . ASP A 1 87 ? 9.794 -7.701 -16.210 1.00 89.56 87 ASP A C 1
ATOM 682 O O . ASP A 1 87 ? 10.402 -8.694 -16.619 1.00 89.56 87 ASP A O 1
ATOM 686 N N . HIS A 1 88 ? 10.231 -6.463 -16.479 1.00 91.31 88 HIS A N 1
ATOM 687 C CA . HIS A 1 88 ? 11.382 -6.155 -17.331 1.00 91.31 88 HIS A CA 1
ATOM 688 C C . HIS A 1 88 ? 12.384 -5.226 -16.647 1.00 91.31 88 HIS A C 1
ATOM 690 O O . HIS A 1 88 ? 12.013 -4.330 -15.895 1.00 91.31 88 HIS A O 1
ATOM 696 N N . ILE A 1 89 ? 13.667 -5.402 -16.970 1.00 91.44 89 ILE A N 1
ATOM 697 C CA . ILE A 1 89 ? 14.696 -4.389 -16.723 1.00 91.44 89 ILE A CA 1
ATOM 698 C C . ILE A 1 89 ? 14.656 -3.411 -17.897 1.00 91.44 89 ILE A C 1
ATOM 700 O O . ILE A 1 89 ? 14.755 -3.832 -19.047 1.00 91.44 89 ILE A O 1
ATOM 704 N N . VAL A 1 90 ? 14.530 -2.116 -17.623 1.00 90.81 90 VAL A N 1
ATOM 705 C CA . VAL A 1 90 ? 14.460 -1.062 -18.638 1.00 90.81 90 VAL A CA 1
ATOM 706 C C . VAL A 1 90 ? 15.669 -0.142 -18.508 1.00 90.81 90 VAL A C 1
ATOM 708 O O . VAL A 1 90 ? 15.847 0.534 -17.497 1.00 90.81 90 VAL A O 1
ATOM 711 N N . HIS A 1 91 ? 16.503 -0.104 -19.544 1.00 88.50 91 HIS A N 1
ATOM 712 C CA . HIS A 1 91 ? 17.663 0.778 -19.655 1.00 88.50 91 HIS A CA 1
ATOM 713 C C . HIS A 1 91 ? 17.424 1.781 -20.783 1.00 88.50 91 HIS A C 1
ATOM 715 O O . HIS A 1 91 ? 17.156 1.383 -21.913 1.00 88.50 91 HIS A O 1
ATOM 721 N N . LEU A 1 92 ? 17.508 3.084 -20.485 1.00 86.69 92 LEU A N 1
ATOM 722 C CA . LEU A 1 92 ? 17.278 4.159 -21.467 1.00 86.69 92 LEU A CA 1
ATOM 723 C C . LEU A 1 92 ? 15.931 4.028 -22.211 1.00 86.69 92 LEU A C 1
ATOM 725 O O . LEU A 1 92 ? 15.836 4.304 -23.404 1.00 86.69 92 LEU A O 1
ATOM 729 N N . GLY A 1 93 ? 14.889 3.575 -21.508 1.00 86.25 93 GLY A N 1
ATOM 730 C CA . GLY A 1 93 ? 13.552 3.369 -22.076 1.00 86.25 93 GLY A CA 1
ATOM 731 C C . GLY A 1 93 ? 13.389 2.089 -22.904 1.00 86.25 93 GLY A C 1
ATOM 732 O O . GLY A 1 93 ? 12.298 1.838 -23.409 1.00 86.25 93 GLY A O 1
ATOM 733 N N . VAL A 1 94 ? 14.430 1.261 -23.027 1.00 88.12 94 VAL A N 1
ATOM 734 C CA . VAL A 1 94 ? 14.390 -0.011 -23.758 1.00 88.12 94 VAL A CA 1
ATOM 735 C C . VAL A 1 94 ? 14.427 -1.176 -22.774 1.00 88.12 94 VAL A C 1
ATOM 737 O O . VAL A 1 94 ? 15.276 -1.218 -21.884 1.00 88.12 94 VAL A O 1
ATOM 740 N N . ALA A 1 95 ? 13.510 -2.132 -22.934 1.00 90.25 95 ALA A N 1
ATOM 741 C CA . ALA A 1 95 ? 13.543 -3.382 -22.182 1.00 90.25 95 ALA A CA 1
ATOM 742 C C . ALA A 1 95 ? 14.764 -4.210 -22.607 1.00 90.25 95 ALA A C 1
ATOM 744 O O . ALA A 1 95 ? 14.940 -4.504 -23.789 1.00 90.25 95 ALA A O 1
ATOM 745 N N . VAL A 1 96 ? 15.599 -4.578 -21.641 1.00 87.62 96 VAL A N 1
ATOM 746 C CA . VAL A 1 96 ? 16.869 -5.275 -21.857 1.00 87.62 96 VAL A CA 1
ATOM 747 C C . VAL A 1 96 ? 16.952 -6.525 -20.990 1.00 87.62 96 VAL A C 1
ATOM 749 O O . VAL A 1 96 ? 16.443 -6.579 -19.869 1.00 87.62 96 VAL A O 1
ATOM 752 N N . SER A 1 97 ? 17.632 -7.548 -21.494 1.00 86.38 97 SER A N 1
ATOM 753 C CA . SER A 1 97 ? 18.036 -8.688 -20.679 1.00 86.38 97 SER A CA 1
ATOM 754 C C . SER A 1 97 ? 19.199 -8.312 -19.746 1.00 86.38 97 SER A C 1
ATOM 756 O O . SER A 1 97 ? 19.971 -7.394 -20.034 1.00 86.38 97 SER A O 1
ATOM 758 N N . PRO A 1 98 ? 19.416 -9.061 -18.651 1.00 84.19 98 PRO A N 1
ATOM 759 C CA . PRO A 1 98 ? 20.562 -8.868 -17.772 1.00 84.19 98 PRO A CA 1
ATOM 760 C C . PRO A 1 98 ? 21.910 -8.912 -18.493 1.00 84.19 98 PRO A C 1
ATOM 762 O O . PRO A 1 98 ? 22.831 -8.224 -18.077 1.00 84.19 98 PRO A O 1
ATOM 765 N N . HIS A 1 99 ? 22.041 -9.706 -19.560 1.00 82.06 99 HIS A N 1
ATOM 766 C CA . HIS A 1 99 ? 23.275 -9.797 -20.344 1.00 82.06 99 HIS A CA 1
ATOM 767 C C . HIS A 1 99 ? 23.490 -8.565 -21.236 1.00 82.06 99 HIS A C 1
ATOM 769 O O . HIS A 1 99 ? 24.622 -8.145 -21.455 1.00 82.06 99 HIS A O 1
ATOM 775 N N . GLU A 1 100 ? 22.412 -7.970 -21.745 1.00 83.88 100 GLU A N 1
ATOM 776 C CA . GLU A 1 100 ? 22.479 -6.717 -22.505 1.00 83.88 100 GLU A CA 1
ATOM 777 C C . GLU A 1 100 ? 22.732 -5.521 -21.582 1.00 83.88 100 GLU A C 1
ATOM 779 O O . GLU A 1 100 ? 23.510 -4.634 -21.924 1.00 83.88 100 GLU A O 1
ATOM 784 N N . PHE A 1 101 ? 22.133 -5.521 -20.387 1.00 82.50 101 PHE A N 1
ATOM 785 C CA . PHE A 1 101 ? 22.364 -4.497 -19.368 1.00 82.50 101 PHE A CA 1
ATOM 786 C C . PHE A 1 101 ? 23.754 -4.605 -18.722 1.00 82.50 101 PHE A C 1
ATOM 788 O O . PHE A 1 101 ? 24.394 -3.596 -18.427 1.00 82.50 101 PHE A O 1
ATOM 795 N N . MET A 1 102 ? 24.238 -5.832 -18.518 1.00 78.00 102 MET A N 1
ATOM 796 C CA . MET A 1 102 ? 25.584 -6.131 -18.040 1.00 78.00 102 MET A CA 1
ATOM 797 C C . MET A 1 102 ? 26.370 -6.847 -19.141 1.00 78.00 102 MET A C 1
ATOM 799 O O . MET A 1 102 ? 26.483 -8.078 -19.092 1.00 78.00 102 MET A O 1
ATOM 803 N N . PRO A 1 103 ? 26.949 -6.120 -20.116 1.00 64.38 103 PRO A N 1
ATOM 804 C CA . PRO A 1 103 ? 27.873 -6.745 -21.048 1.00 64.38 103 PRO A CA 1
ATOM 805 C C . PRO A 1 103 ? 28.971 -7.430 -20.233 1.00 64.38 103 PRO A C 1
ATOM 807 O O . PRO A 1 103 ? 29.564 -6.805 -19.350 1.00 64.38 103 PRO A O 1
ATOM 810 N N . LEU A 1 104 ? 29.164 -8.731 -20.495 1.00 53.25 104 LEU A N 1
ATOM 811 C CA . LEU A 1 104 ? 30.079 -9.621 -19.781 1.00 53.25 104 LEU A CA 1
ATOM 812 C C . LEU A 1 104 ? 31.328 -8.868 -19.310 1.00 53.25 104 LEU A C 1
ATOM 814 O O . LEU A 1 104 ? 32.171 -8.468 -20.118 1.00 53.25 104 LEU A O 1
ATOM 818 N N . GLN A 1 105 ? 31.489 -8.751 -17.991 1.00 53.97 105 GLN A N 1
ATOM 819 C CA . GLN A 1 105 ? 32.812 -8.631 -17.396 1.00 53.97 105 GLN A CA 1
ATOM 820 C C . GLN A 1 105 ? 33.527 -9.965 -17.644 1.00 53.97 105 GLN A C 1
ATOM 822 O O . GLN A 1 105 ? 33.607 -10.811 -16.761 1.00 53.97 105 GLN 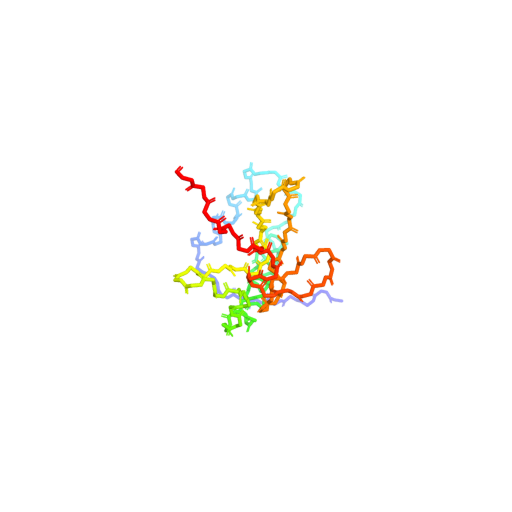A O 1
ATOM 827 N N . ARG A 1 106 ? 33.982 -10.205 -18.881 1.00 42.19 106 ARG A N 1
ATOM 828 C CA . ARG A 1 106 ? 35.043 -11.181 -19.107 1.00 42.19 106 ARG A CA 1
ATOM 829 C C . ARG A 1 106 ? 36.304 -10.579 -18.508 1.00 42.19 106 ARG A C 1
ATOM 831 O O . ARG A 1 106 ? 36.842 -9.606 -19.042 1.00 42.19 106 ARG A O 1
ATOM 838 N N . ASP A 1 107 ? 36.633 -11.169 -17.369 1.00 47.66 107 ASP A N 1
ATOM 839 C CA . ASP A 1 107 ? 37.929 -11.259 -16.721 1.00 47.66 107 ASP A CA 1
ATOM 840 C C . ASP A 1 107 ? 38.532 -9.919 -16.291 1.00 47.66 107 ASP A C 1
ATOM 842 O O . ASP A 1 107 ? 39.100 -9.166 -17.081 1.00 47.66 107 ASP A O 1
ATOM 846 N N . PHE A 1 108 ? 38.434 -9.649 -14.989 1.00 35.00 108 PHE A N 1
ATOM 847 C CA . PHE A 1 108 ? 39.504 -8.947 -14.288 1.00 35.00 108 PHE A CA 1
ATOM 848 C C . PHE A 1 108 ? 40.380 -10.017 -13.609 1.00 35.00 108 PHE A C 1
ATOM 850 O O . PHE A 1 108 ? 39.803 -10.909 -12.980 1.00 35.00 108 PHE A O 1
ATOM 857 N N . PRO A 1 109 ? 41.715 -9.981 -13.792 1.00 47.94 109 PRO A N 1
ATOM 858 C CA . PRO A 1 109 ? 42.650 -10.898 -13.139 1.00 47.94 109 PRO A CA 1
ATOM 859 C C . PRO A 1 109 ? 42.691 -10.712 -11.618 1.00 47.94 109 PRO A C 1
ATOM 861 O O . PRO A 1 109 ? 42.394 -9.588 -11.146 1.00 47.94 109 PRO A O 1
#

pLDDT: mean 77.91, std 15.24, range [35.0, 95.56]

Secondary structure (DSSP, 8-state):
----------HHHHHHHHHHHHHTT-SS-HHHHHHHHHHHHHHHHHHHHTTSS---EEEETTEEEETT-EEEEEETTEEEEEEEETTEEEETTEEE-HHHHS-------

Foldseek 3Di:
DPDDDDDDDDPVVLVVLVVVCVVVVDPDDSVVSVVVVVVVVVCVVVVCVVVPDPQFFEDDPPDTGGFQDKDWDADPVGIFIWGRHGHFTAGPNDGDDPCRSPVDPPDDD

Sequence (109 aa):
MKDIATLAIPAHTLCRLLQYANAHQTEPCAGELAAIAIEEWLARAEGVSATRIRRHGYQWKTVFLPEGTQLRAWNRIGFAYAEVIGDHIVHLGVAVSPHEFMPLQRDFP